Protein AF-A0A2D4UKG2-F1 (afdb_monomer_lite)

Secondary structure (DSSP, 8-state):
-HHHHHHHHT----S-HHHHHHHHHHHHHHHHHHHHHHHHTT--SSHHHHHHHTTHHHHHHHHHHHHHH-

Radius of gyration: 16.22 Å; chains: 1; bounding box: 30×28×41 Å

Sequence (70 aa):
YVEKYCQKRGIAKIDNWNFYLVFSFFRLAAILEGVVMRAREGNASNPERARKMAVAIPILANMAEQIIKD

Foldseek 3Di:
DQVVVCVVVVHDRDPPVLVVLLVVLQVVLVVLVVLQVCLVVVNHPDSVVSVVSNVCNVVSNVVSVVSVVD

pLDDT: mean 95.6, std 3.8, range [70.31, 98.31]

Structure (mmCIF, N/CA/C/O backbone):
data_AF-A0A2D4UKG2-F1
#
_entry.id   AF-A0A2D4UKG2-F1
#
loop_
_atom_site.group_PDB
_atom_site.id
_atom_site.type_symbol
_atom_site.label_atom_id
_atom_site.label_alt_id
_atom_site.label_comp_id
_atom_site.label_asym_id
_atom_site.label_entity_id
_atom_site.label_seq_id
_atom_site.pdbx_PDB_ins_code
_atom_site.Cartn_x
_atom_site.Cartn_y
_atom_site.Cartn_z
_atom_site.occupancy
_atom_site.B_iso_or_equiv
_atom_site.auth_seq_id
_atom_site.auth_comp_id
_atom_site.auth_asym_id
_atom_site.auth_atom_id
_atom_site.pdbx_PDB_model_num
ATOM 1 N N . TYR A 1 1 ? -3.112 8.157 14.796 1.00 91.94 1 TYR A N 1
ATOM 2 C CA . TYR A 1 1 ? -3.687 9.093 13.800 1.00 91.94 1 TYR A CA 1
ATOM 3 C C . TYR A 1 1 ? -5.157 8.787 13.517 1.00 91.94 1 TYR A C 1
ATOM 5 O O . TYR A 1 1 ? -5.966 9.693 13.664 1.00 91.94 1 TYR A O 1
ATOM 13 N N . VAL A 1 2 ? -5.510 7.536 13.180 1.00 93.62 2 VAL A N 1
ATOM 14 C CA . VAL A 1 2 ? -6.890 7.094 12.863 1.00 93.62 2 VAL A CA 1
ATOM 15 C C . VAL A 1 2 ? -7.923 7.524 13.910 1.00 93.62 2 VAL A C 1
ATOM 17 O O . VAL A 1 2 ? -8.954 8.077 13.552 1.00 93.62 2 VAL A O 1
ATOM 20 N N . GLU A 1 3 ? -7.626 7.374 15.200 1.00 94.50 3 GLU A N 1
ATOM 21 C CA . GLU A 1 3 ? -8.524 7.814 16.279 1.00 94.50 3 GLU A CA 1
ATOM 22 C C . GLU A 1 3 ? -8.823 9.323 16.236 1.00 94.50 3 GLU A C 1
ATOM 24 O O . GLU A 1 3 ? -9.984 9.725 16.210 1.00 94.50 3 GLU A O 1
ATOM 29 N N . LYS A 1 4 ? -7.784 10.166 16.129 1.00 97.12 4 LYS A N 1
ATOM 30 C CA . LYS A 1 4 ? -7.938 11.626 15.980 1.00 97.12 4 LYS A CA 1
ATOM 31 C C . LYS A 1 4 ? -8.743 11.989 14.730 1.00 97.12 4 LYS A C 1
ATOM 33 O O . LYS A 1 4 ? -9.486 12.965 14.741 1.00 97.12 4 LYS A O 1
ATOM 38 N N . TYR A 1 5 ? -8.579 11.231 13.644 1.00 96.69 5 TYR A N 1
ATOM 39 C CA . TYR A 1 5 ? -9.388 11.403 12.441 1.00 96.69 5 TYR A CA 1
ATOM 40 C C . TYR A 1 5 ? -10.860 11.080 12.722 1.00 96.69 5 TYR A C 1
ATOM 42 O O . TYR A 1 5 ? -11.715 11.907 12.420 1.00 96.69 5 TYR A O 1
ATOM 50 N N . CYS A 1 6 ? -11.156 9.946 13.365 1.00 96.94 6 CYS A N 1
ATOM 51 C CA . CYS A 1 6 ? -12.528 9.552 13.692 1.00 96.94 6 CYS A CA 1
ATOM 52 C C . CYS A 1 6 ? -13.224 10.605 14.569 1.00 96.94 6 CYS A C 1
ATOM 54 O O . CYS A 1 6 ? -14.322 11.047 14.241 1.00 96.94 6 CYS A O 1
ATOM 56 N N . GLN A 1 7 ? -12.527 11.107 15.597 1.00 97.56 7 GLN A N 1
ATOM 57 C CA . GLN A 1 7 ? -13.005 12.192 16.462 1.00 97.56 7 GLN A CA 1
ATOM 58 C C . GLN A 1 7 ? -13.340 13.463 15.669 1.00 97.56 7 GLN A C 1
ATOM 60 O O . GLN A 1 7 ? -14.440 13.994 15.785 1.00 97.56 7 GLN A O 1
ATOM 65 N N . LYS A 1 8 ? -12.423 13.933 14.811 1.00 98.12 8 LYS A N 1
ATOM 66 C CA . LYS A 1 8 ? -12.644 15.132 13.980 1.00 98.12 8 LYS A CA 1
ATOM 67 C C . LYS A 1 8 ? -13.783 14.970 12.977 1.00 98.12 8 LYS A C 1
ATOM 69 O O . LYS A 1 8 ? -14.371 15.963 12.561 1.00 98.12 8 LYS A O 1
ATOM 74 N N . ARG A 1 9 ? -14.043 13.742 12.530 1.00 97.75 9 ARG A N 1
ATOM 75 C CA . ARG A 1 9 ? -15.100 13.430 11.563 1.00 97.75 9 ARG A CA 1
ATOM 76 C C . ARG A 1 9 ? -16.436 13.093 12.220 1.00 97.75 9 ARG A C 1
ATOM 78 O O . ARG A 1 9 ? -17.406 12.944 11.488 1.00 97.75 9 ARG A O 1
ATOM 85 N N . GLY A 1 10 ? -16.491 12.984 13.550 1.00 97.56 10 GLY A N 1
ATOM 86 C CA . GLY A 1 10 ? -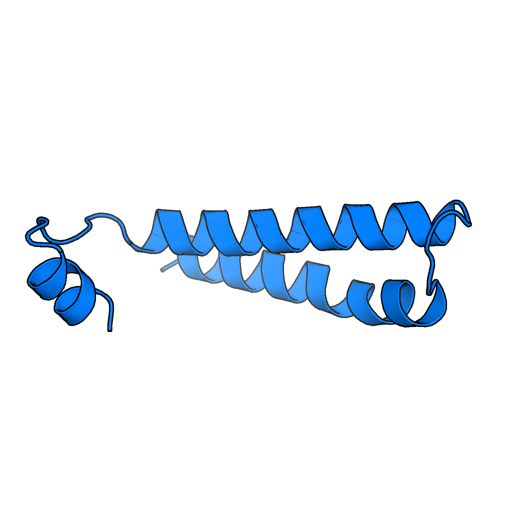17.696 12.576 14.273 1.00 97.56 10 GLY A CA 1
ATOM 87 C C . GLY A 1 10 ? -18.152 11.155 13.932 1.00 97.56 10 GLY A C 1
ATOM 88 O O . GLY A 1 10 ? -19.344 10.873 13.989 1.00 97.56 10 GLY A O 1
ATOM 89 N N . ILE A 1 11 ? -17.227 10.276 13.533 1.00 96.69 11 ILE A N 1
ATOM 90 C CA . ILE A 1 11 ? -17.526 8.880 13.185 1.00 96.69 11 ILE A CA 1
ATOM 91 C C . ILE A 1 11 ? -17.046 7.937 14.288 1.00 96.69 11 ILE A C 1
ATOM 93 O O . ILE A 1 11 ? -16.096 8.242 15.015 1.00 96.69 11 ILE A O 1
ATOM 97 N N . ALA A 1 12 ? -17.690 6.773 14.382 1.00 95.94 12 ALA A N 1
ATOM 98 C CA . ALA A 1 12 ? -17.262 5.704 15.273 1.00 95.94 12 ALA A CA 1
ATOM 99 C C . ALA A 1 12 ? -15.849 5.207 14.921 1.00 95.94 12 ALA A C 1
ATOM 101 O O . ALA A 1 12 ? -15.349 5.406 13.809 1.00 95.94 12 ALA A O 1
ATOM 102 N N . LYS A 1 13 ? -15.202 4.54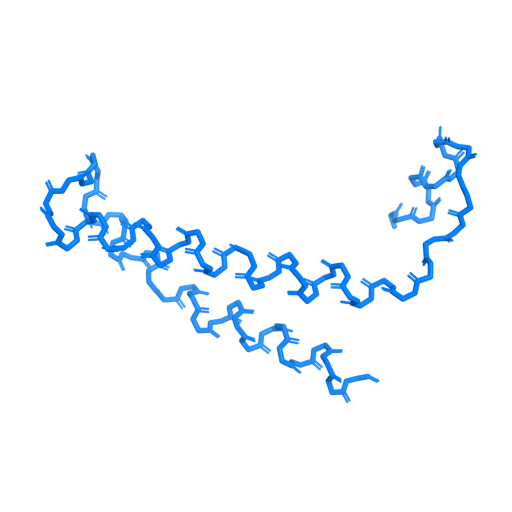3 15.887 1.00 94.44 13 LYS A N 1
ATOM 103 C CA . LYS A 1 13 ? -13.925 3.8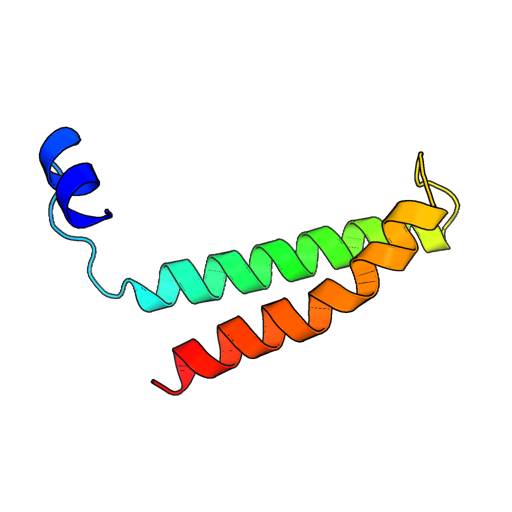66 15.654 1.00 94.44 13 LYS A CA 1
ATOM 104 C C . LYS A 1 13 ? -14.097 2.843 14.527 1.00 94.44 13 LYS A C 1
ATOM 106 O O . LYS A 1 13 ? -15.103 2.148 14.461 1.00 94.44 13 LYS A O 1
ATOM 111 N N . ILE A 1 14 ? -13.106 2.772 13.645 1.00 94.31 14 ILE A N 1
ATOM 112 C CA . ILE A 1 14 ? -13.100 1.811 12.545 1.00 94.31 14 ILE A CA 1
ATOM 113 C C . ILE A 1 14 ? -12.662 0.453 13.091 1.00 94.31 14 ILE A C 1
ATOM 115 O O . ILE A 1 14 ? -11.512 0.294 13.513 1.00 94.31 14 ILE A O 1
ATOM 119 N N . ASP A 1 15 ? -13.576 -0.509 13.062 1.00 92.12 15 ASP A N 1
ATOM 120 C CA . ASP A 1 15 ? -13.277 -1.906 13.358 1.00 92.12 15 ASP A CA 1
ATOM 121 C C . ASP A 1 15 ? -12.554 -2.574 12.183 1.00 92.12 15 ASP A C 1
ATOM 123 O O . ASP A 1 15 ? -12.645 -2.129 11.037 1.00 92.12 15 ASP A O 1
ATOM 127 N N . ASN A 1 16 ? -11.820 -3.650 12.478 1.00 91.69 16 ASN A N 1
ATOM 128 C CA . ASN A 1 16 ? -11.038 -4.407 11.497 1.00 91.69 16 ASN A CA 1
ATOM 129 C C . ASN A 1 16 ? -10.138 -3.512 10.617 1.00 91.69 16 ASN A C 1
ATOM 131 O O . ASN A 1 16 ? -10.150 -3.575 9.387 1.00 91.69 16 ASN A O 1
ATOM 135 N N . TRP A 1 17 ? -9.347 -2.644 11.256 1.00 93.31 17 TRP A N 1
ATOM 136 C CA . TRP A 1 17 ? -8.447 -1.723 10.553 1.00 93.31 17 TRP A CA 1
ATOM 137 C C . TRP A 1 17 ? -7.475 -2.443 9.597 1.00 93.31 17 TRP A C 1
ATOM 139 O O . TRP A 1 17 ? -7.158 -1.920 8.526 1.00 93.31 17 TRP A O 1
ATOM 149 N N . ASN A 1 18 ? -7.071 -3.669 9.946 1.00 95.00 18 ASN A N 1
ATOM 150 C CA . ASN A 1 18 ? -6.186 -4.513 9.144 1.00 95.00 18 ASN A CA 1
ATOM 151 C C . ASN A 1 18 ? -6.744 -4.771 7.738 1.00 95.00 18 ASN A C 1
ATOM 153 O O . ASN A 1 18 ? -5.986 -4.675 6.775 1.00 95.00 18 ASN A O 1
ATOM 157 N N . PHE A 1 19 ? -8.059 -4.973 7.577 1.00 95.50 19 PHE A N 1
ATOM 158 C CA . PHE A 1 19 ? -8.677 -5.126 6.254 1.00 95.50 19 PHE A CA 1
ATOM 159 C C . PHE A 1 19 ? -8.367 -3.945 5.324 1.00 95.50 19 PHE A C 1
ATOM 161 O O . PHE A 1 19 ? -7.975 -4.138 4.173 1.00 95.50 19 PHE A O 1
ATOM 168 N N . TYR A 1 20 ? -8.494 -2.713 5.823 1.00 96.12 20 TYR A N 1
ATOM 169 C CA . TYR A 1 20 ? -8.253 -1.511 5.023 1.00 96.12 20 TYR A CA 1
ATOM 170 C C . TYR A 1 20 ? -6.779 -1.350 4.658 1.00 96.12 20 TYR A C 1
ATOM 172 O O . TYR A 1 20 ? -6.473 -0.887 3.556 1.00 96.12 20 TYR A O 1
ATOM 180 N N . LEU A 1 21 ? -5.867 -1.745 5.550 1.00 96.31 21 LEU A N 1
ATOM 181 C CA . LEU A 1 21 ? -4.433 -1.750 5.266 1.00 96.31 21 LEU A CA 1
ATOM 182 C C . LEU A 1 21 ? -4.088 -2.780 4.188 1.00 96.31 21 LEU A C 1
ATOM 184 O O . LEU A 1 21 ? -3.499 -2.415 3.172 1.00 96.31 21 LEU A O 1
ATOM 188 N N . VAL A 1 22 ? -4.528 -4.028 4.365 1.00 98.00 22 VAL A N 1
ATOM 189 C CA . VAL A 1 22 ? -4.344 -5.126 3.402 1.00 98.00 22 VAL A CA 1
ATOM 190 C C . VAL A 1 22 ? -4.883 -4.730 2.029 1.00 98.00 22 VAL A C 1
ATOM 192 O O . VAL A 1 22 ? -4.154 -4.779 1.037 1.00 98.00 22 VAL A O 1
ATOM 195 N N . PHE A 1 23 ? -6.129 -4.248 1.970 1.00 97.31 23 PHE A N 1
ATOM 196 C CA . PHE A 1 23 ? -6.742 -3.770 0.733 1.00 97.31 23 PHE A CA 1
ATOM 197 C C . PHE A 1 23 ? -5.925 -2.647 0.084 1.00 97.31 23 PHE A C 1
ATOM 199 O O . PHE A 1 23 ? -5.706 -2.661 -1.127 1.00 97.31 23 PHE A O 1
ATOM 206 N N . SER A 1 24 ? -5.446 -1.682 0.872 1.00 98.06 24 SER A N 1
ATOM 207 C CA . SER A 1 24 ? -4.673 -0.549 0.355 1.00 98.06 24 SER A CA 1
ATOM 208 C C . SER A 1 24 ? -3.326 -0.981 -0.230 1.00 98.06 24 SER A C 1
ATOM 210 O O . SER A 1 24 ? -2.945 -0.488 -1.293 1.00 98.06 24 SER A O 1
ATOM 212 N N . PHE A 1 25 ? -2.629 -1.923 0.410 1.00 98.25 25 PHE A N 1
ATOM 213 C CA . PHE A 1 25 ? -1.367 -2.460 -0.098 1.00 98.25 25 PHE A CA 1
ATOM 214 C C . PHE A 1 25 ? -1.559 -3.260 -1.388 1.00 98.25 25 PHE A C 1
ATOM 216 O O . PHE A 1 25 ? -0.871 -2.986 -2.373 1.00 98.25 25 PHE A O 1
ATOM 223 N N . PHE A 1 26 ? -2.543 -4.166 -1.434 1.00 97.50 26 PHE A N 1
ATOM 224 C CA . PHE A 1 26 ? -2.863 -4.906 -2.659 1.00 97.50 26 PHE A CA 1
ATOM 225 C C . PHE A 1 26 ? -3.294 -3.981 -3.797 1.00 97.50 26 PHE A C 1
ATOM 227 O O . PHE A 1 26 ? -2.826 -4.124 -4.928 1.00 97.50 26 PHE A O 1
ATOM 234 N N . ARG A 1 27 ? -4.139 -2.986 -3.505 1.00 98.31 27 ARG A N 1
ATOM 235 C CA . ARG A 1 27 ? -4.552 -1.983 -4.490 1.00 98.31 27 ARG A CA 1
ATOM 236 C C . ARG A 1 27 ? -3.346 -1.234 -5.052 1.00 98.31 27 ARG A C 1
ATOM 238 O O . ARG A 1 27 ? -3.276 -1.032 -6.262 1.00 98.31 27 ARG A O 1
ATOM 245 N N . LEU A 1 28 ? -2.403 -0.820 -4.205 1.00 98.19 28 LEU A N 1
ATOM 246 C CA . LEU A 1 28 ? -1.206 -0.118 -4.664 1.00 98.19 28 LEU A CA 1
ATOM 247 C C . LEU A 1 28 ? -0.304 -1.027 -5.510 1.00 98.19 28 LEU A C 1
ATOM 249 O O . LEU A 1 28 ? 0.160 -0.591 -6.562 1.00 98.19 28 LEU A O 1
ATOM 253 N N . ALA A 1 29 ? -0.119 -2.287 -5.109 1.00 98.12 29 ALA A N 1
ATOM 254 C CA . ALA A 1 29 ? 0.630 -3.274 -5.885 1.00 98.12 29 ALA A CA 1
ATOM 255 C C . ALA A 1 29 ? 0.027 -3.465 -7.290 1.00 98.12 29 ALA A C 1
ATOM 257 O O . ALA A 1 29 ? 0.747 -3.385 -8.283 1.00 98.12 29 ALA A O 1
ATOM 258 N N . ALA A 1 30 ? -1.300 -3.606 -7.392 1.00 97.94 30 ALA A N 1
ATOM 259 C CA . ALA A 1 30 ? -2.000 -3.745 -8.671 1.00 97.94 30 ALA A CA 1
ATOM 260 C C . ALA A 1 30 ? -1.884 -2.491 -9.560 1.00 97.94 30 ALA A C 1
ATOM 262 O O . ALA A 1 30 ? -1.704 -2.596 -10.775 1.00 97.94 30 ALA A O 1
ATOM 263 N N . ILE A 1 31 ? -1.947 -1.291 -8.968 1.00 98.00 31 ILE A N 1
ATOM 264 C CA . ILE A 1 31 ? -1.729 -0.033 -9.699 1.00 98.00 31 ILE A CA 1
ATOM 265 C C . ILE A 1 31 ? -0.317 -0.000 -10.295 1.00 98.00 31 ILE A C 1
ATOM 267 O O . ILE A 1 31 ? -0.155 0.367 -11.463 1.00 98.00 31 ILE A O 1
ATOM 271 N N . LEU A 1 32 ? 0.695 -0.383 -9.512 1.00 97.81 32 LEU A N 1
ATOM 272 C CA . LEU A 1 32 ? 2.083 -0.417 -9.968 1.00 97.81 32 LEU A CA 1
ATOM 273 C C . LEU A 1 32 ? 2.305 -1.471 -11.056 1.00 97.81 32 LEU A C 1
ATOM 275 O O . LEU A 1 32 ? 2.956 -1.151 -12.049 1.00 97.81 32 LEU A O 1
ATOM 279 N N . GLU A 1 33 ? 1.711 -2.661 -10.940 1.00 97.38 33 GLU A N 1
ATOM 280 C CA . GLU A 1 33 ? 1.733 -3.660 -12.019 1.00 97.38 33 GLU A CA 1
ATOM 281 C C . GLU A 1 33 ? 1.164 -3.092 -13.323 1.00 97.38 33 GLU A C 1
ATOM 283 O O . GLU A 1 33 ? 1.796 -3.183 -14.374 1.00 97.38 33 GLU A O 1
ATOM 288 N N . GLY A 1 34 ? 0.026 -2.392 -13.270 1.00 96.94 34 GLY A N 1
ATOM 289 C CA . GLY A 1 34 ? -0.537 -1.738 -14.455 1.00 96.94 34 GLY A CA 1
ATOM 290 C C . GLY A 1 34 ? 0.382 -0.666 -15.063 1.00 96.94 34 GLY A C 1
ATOM 291 O O . GLY A 1 34 ? 0.430 -0.499 -16.283 1.00 96.94 34 GLY A O 1
ATOM 292 N N . VAL A 1 35 ? 1.136 0.070 -14.238 1.00 96.62 35 VAL A N 1
ATOM 293 C CA . VAL A 1 35 ? 2.145 1.039 -14.706 1.00 96.62 35 VAL A CA 1
ATOM 294 C C . VAL A 1 35 ? 3.326 0.332 -15.374 1.00 96.62 35 VAL A C 1
ATOM 296 O O . VAL A 1 35 ? 3.763 0.762 -16.444 1.00 96.62 35 VAL A O 1
ATOM 299 N N . VAL A 1 36 ? 3.820 -0.755 -14.780 1.00 97.12 36 VAL A N 1
ATOM 300 C CA . VAL A 1 36 ? 4.901 -1.574 -15.345 1.00 97.12 36 VAL A CA 1
ATOM 301 C C . VAL A 1 36 ? 4.465 -2.204 -16.666 1.00 97.12 36 VAL A C 1
ATOM 303 O O . VAL A 1 36 ? 5.231 -2.166 -17.628 1.00 97.12 36 VAL A O 1
ATOM 306 N N . MET A 1 37 ? 3.236 -2.715 -16.751 1.00 97.19 37 MET A N 1
ATOM 307 C CA . MET A 1 37 ? 2.699 -3.299 -17.979 1.00 97.19 37 MET A CA 1
ATOM 308 C C . MET A 1 37 ? 2.651 -2.275 -19.114 1.00 97.19 37 MET A C 1
ATOM 310 O O . MET A 1 37 ? 3.228 -2.515 -20.172 1.00 97.19 37 MET A O 1
ATOM 314 N N . ARG A 1 38 ? 2.097 -1.078 -18.872 1.00 97.06 38 ARG A N 1
ATOM 315 C CA . ARG A 1 38 ? 2.107 0.005 -19.874 1.00 97.06 38 ARG A CA 1
ATOM 316 C C . ARG A 1 38 ? 3.519 0.372 -20.331 1.00 97.06 38 ARG A C 1
ATOM 318 O O . ARG A 1 38 ? 3.716 0.711 -21.491 1.00 97.06 38 ARG A O 1
ATOM 325 N N . ALA A 1 39 ? 4.516 0.297 -19.447 1.00 96.69 39 ALA A N 1
ATOM 326 C CA . ALA A 1 39 ? 5.908 0.528 -19.824 1.00 96.69 39 ALA A CA 1
ATOM 327 C C . ALA A 1 39 ? 6.499 -0.599 -20.679 1.00 96.69 39 ALA A C 1
ATOM 329 O O . ALA A 1 39 ? 7.283 -0.311 -21.581 1.00 96.69 39 ALA A O 1
ATOM 330 N N . ARG A 1 40 ? 6.119 -1.858 -20.425 1.00 94.88 40 ARG A N 1
ATOM 331 C CA . ARG A 1 40 ? 6.499 -3.011 -21.261 1.00 94.88 40 ARG A CA 1
ATOM 332 C C . ARG A 1 40 ? 5.891 -2.920 -22.660 1.00 94.88 40 ARG A C 1
ATOM 334 O O . ARG A 1 40 ? 6.563 -3.258 -23.624 1.00 94.88 40 ARG A O 1
ATOM 341 N N . GLU A 1 41 ? 4.673 -2.399 -22.765 1.00 97.00 41 GLU A N 1
ATOM 342 C CA . GLU A 1 41 ? 3.977 -2.160 -24.038 1.00 97.00 41 GLU A CA 1
ATOM 343 C C . GLU A 1 41 ? 4.450 -0.893 -24.774 1.00 97.00 41 GLU A C 1
ATOM 345 O O . GLU A 1 41 ? 3.950 -0.582 -25.849 1.00 97.00 41 GLU A O 1
ATOM 350 N N . GLY A 1 42 ? 5.397 -0.132 -24.211 1.00 94.75 42 GLY A N 1
ATOM 351 C CA . GLY A 1 42 ? 5.894 1.107 -24.821 1.00 94.75 42 GLY A CA 1
ATOM 352 C C . GLY A 1 42 ? 4.945 2.307 -24.703 1.00 94.75 42 GLY A C 1
ATOM 353 O O . GLY A 1 42 ? 5.197 3.345 -25.305 1.00 94.75 42 GLY A O 1
ATOM 354 N N . ASN A 1 43 ? 3.886 2.200 -23.896 1.00 93.81 43 ASN A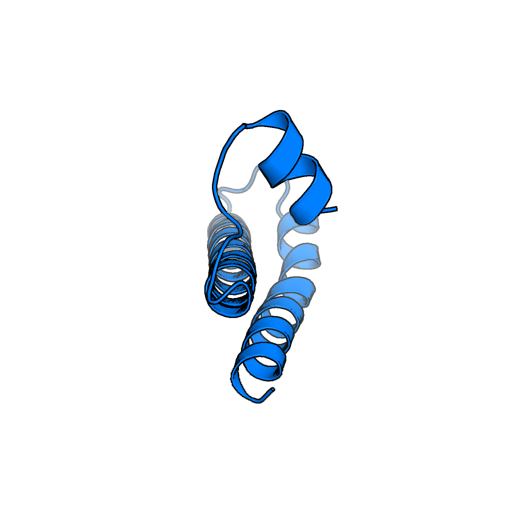 N 1
ATOM 355 C CA . ASN A 1 43 ? 2.848 3.219 -23.704 1.00 93.81 43 ASN A CA 1
ATOM 356 C C . ASN A 1 43 ? 3.001 4.007 -22.380 1.00 93.81 43 ASN A C 1
ATOM 358 O O . ASN A 1 43 ? 2.071 4.654 -21.899 1.00 93.81 43 ASN A O 1
ATOM 362 N N . ALA A 1 44 ? 4.163 3.932 -21.725 1.00 93.69 44 ALA A N 1
ATOM 363 C CA . ALA A 1 44 ? 4.453 4.744 -20.543 1.00 93.69 44 ALA A CA 1
ATOM 364 C C . ALA A 1 44 ? 5.210 6.018 -20.928 1.00 93.69 44 ALA A C 1
ATOM 366 O O . ALA A 1 44 ? 6.219 5.955 -21.622 1.00 93.69 44 ALA A O 1
ATOM 367 N N . SER A 1 45 ? 4.797 7.164 -20.381 1.00 92.00 45 SER A N 1
ATOM 368 C CA . SER A 1 45 ? 5.489 8.449 -20.572 1.00 92.00 45 SER A CA 1
ATOM 369 C C . SER A 1 45 ? 6.914 8.473 -20.001 1.00 92.00 45 SER A C 1
ATOM 371 O O . SER A 1 45 ? 7.751 9.240 -20.466 1.00 92.00 45 SER A O 1
ATOM 373 N N . ASN A 1 46 ? 7.211 7.629 -19.006 1.00 95.31 46 ASN A N 1
ATOM 374 C CA . ASN A 1 46 ? 8.567 7.394 -18.503 1.00 95.31 46 ASN A CA 1
ATOM 375 C C . ASN A 1 46 ? 8.793 5.892 -18.221 1.00 95.31 46 ASN A C 1
ATOM 377 O O . ASN A 1 46 ? 8.581 5.430 -17.091 1.00 95.31 46 ASN A O 1
ATOM 381 N N . PRO A 1 47 ? 9.221 5.112 -19.232 1.00 93.75 47 PRO A N 1
ATOM 382 C CA . PRO A 1 47 ? 9.383 3.664 -19.103 1.00 93.75 47 PRO A CA 1
ATOM 383 C C . PRO A 1 47 ? 10.485 3.248 -18.122 1.00 93.75 47 PRO A C 1
ATOM 385 O O . PRO A 1 47 ? 10.389 2.203 -17.479 1.00 93.75 47 PRO A O 1
ATOM 388 N N . GLU A 1 48 ? 11.548 4.044 -17.986 1.00 95.44 48 GLU A N 1
ATOM 389 C CA . GLU A 1 48 ? 12.647 3.742 -17.064 1.00 95.44 48 GLU A CA 1
ATOM 390 C C . GLU A 1 48 ? 12.188 3.836 -15.606 1.00 95.44 48 GLU A C 1
ATOM 392 O O . GLU A 1 48 ? 12.401 2.909 -14.822 1.00 95.44 48 GLU A O 1
ATOM 397 N N . ARG A 1 49 ? 11.486 4.920 -15.252 1.00 95.50 49 ARG A N 1
ATOM 398 C CA . ARG A 1 49 ? 10.923 5.089 -13.911 1.00 95.50 49 ARG A CA 1
ATOM 399 C C . ARG A 1 49 ? 9.894 4.006 -13.605 1.00 95.50 49 ARG A C 1
ATOM 401 O O . ARG A 1 49 ? 9.945 3.438 -12.520 1.00 95.50 49 ARG A O 1
ATOM 408 N N . ALA A 1 50 ? 9.015 3.684 -14.553 1.00 95.06 50 ALA A N 1
ATOM 409 C CA . ALA A 1 50 ? 8.039 2.609 -14.388 1.00 95.06 50 ALA A CA 1
ATOM 410 C C . ALA A 1 50 ? 8.715 1.259 -14.094 1.00 95.06 50 ALA A C 1
ATOM 412 O O . ALA A 1 50 ? 8.334 0.584 -13.142 1.00 95.06 50 ALA A O 1
ATOM 413 N N . ARG A 1 51 ? 9.778 0.900 -14.828 1.00 93.50 51 ARG A N 1
ATOM 414 C CA . ARG A 1 51 ? 10.551 -0.327 -14.563 1.00 93.50 51 ARG A CA 1
ATOM 415 C C . ARG A 1 51 ? 11.188 -0.339 -13.175 1.00 93.50 51 ARG A C 1
ATOM 417 O O . ARG A 1 51 ? 11.138 -1.365 -12.507 1.00 93.50 51 ARG A O 1
ATOM 424 N N . LYS A 1 52 ? 11.720 0.795 -12.702 1.00 95.25 52 LYS A N 1
ATOM 425 C CA . LYS A 1 52 ? 12.261 0.907 -11.334 1.00 95.25 52 LYS A CA 1
ATOM 426 C C . LYS A 1 52 ? 11.191 0.674 -10.262 1.00 95.25 52 LYS A C 1
ATOM 428 O O . LYS A 1 52 ? 11.512 0.140 -9.209 1.00 95.25 52 LYS A O 1
ATOM 433 N N . MET A 1 53 ? 9.929 1.025 -10.524 1.00 95.25 53 MET A N 1
ATOM 434 C CA . MET A 1 53 ? 8.831 0.812 -9.569 1.00 95.25 53 MET A CA 1
ATOM 435 C C . MET A 1 53 ? 8.426 -0.660 -9.416 1.00 95.25 53 MET A C 1
ATOM 437 O O . MET A 1 53 ? 7.784 -0.993 -8.422 1.00 95.25 53 MET A O 1
ATOM 441 N N . ALA A 1 54 ? 8.837 -1.548 -10.329 1.00 96.44 54 ALA A N 1
ATOM 442 C CA . ALA A 1 54 ? 8.509 -2.973 -10.252 1.00 96.44 54 ALA A CA 1
ATOM 443 C C . ALA A 1 54 ? 8.982 -3.627 -8.940 1.00 96.44 54 ALA A C 1
ATOM 445 O O . ALA A 1 54 ? 8.300 -4.497 -8.410 1.00 96.44 54 ALA A O 1
ATOM 446 N N . VAL A 1 55 ? 10.100 -3.163 -8.366 1.00 97.69 55 VAL A N 1
ATOM 447 C CA . VAL A 1 55 ? 10.634 -3.691 -7.096 1.00 97.69 55 VAL A CA 1
ATOM 448 C C . VAL A 1 55 ? 9.679 -3.493 -5.913 1.00 97.69 55 VAL A C 1
ATOM 450 O O . VAL A 1 55 ? 9.692 -4.280 -4.973 1.00 97.69 55 VAL A O 1
ATOM 453 N N . ALA A 1 56 ? 8.824 -2.466 -5.956 1.00 97.62 56 ALA A N 1
ATOM 454 C CA . ALA A 1 56 ? 7.894 -2.171 -4.871 1.00 97.62 56 ALA A CA 1
ATOM 455 C C . ALA A 1 56 ? 6.698 -3.134 -4.838 1.00 97.62 56 ALA A C 1
ATOM 457 O O . ALA A 1 56 ? 6.069 -3.286 -3.797 1.00 97.62 56 ALA A O 1
ATOM 458 N N . ILE A 1 57 ? 6.387 -3.803 -5.947 1.00 98.12 57 ILE A N 1
ATOM 459 C CA . ILE A 1 57 ? 5.210 -4.670 -6.072 1.00 98.12 57 ILE A CA 1
ATOM 460 C C . ILE A 1 57 ? 5.269 -5.864 -5.104 1.00 98.12 57 ILE A C 1
ATOM 462 O O . ILE A 1 57 ? 4.357 -5.981 -4.282 1.00 98.12 57 ILE A O 1
ATOM 466 N N . PRO A 1 58 ? 6.319 -6.715 -5.111 1.00 97.88 58 PRO A N 1
ATOM 467 C CA . PRO A 1 58 ? 6.406 -7.823 -4.160 1.00 97.88 58 PRO A CA 1
ATOM 468 C C . PRO A 1 58 ? 6.535 -7.337 -2.711 1.00 97.88 58 PRO A C 1
ATOM 470 O O . PRO A 1 58 ? 6.034 -7.991 -1.804 1.00 97.88 58 PRO A O 1
ATOM 473 N N . ILE A 1 59 ? 7.147 -6.169 -2.477 1.00 98.06 59 ILE A N 1
ATOM 474 C CA . ILE A 1 59 ? 7.240 -5.575 -1.135 1.00 98.06 59 ILE A CA 1
ATOM 475 C C . ILE A 1 59 ? 5.838 -5.264 -0.600 1.00 98.06 59 ILE A C 1
ATOM 477 O O . ILE A 1 59 ? 5.501 -5.668 0.509 1.00 98.06 59 ILE A O 1
ATOM 481 N N . LEU A 1 60 ? 5.003 -4.593 -1.396 1.00 98.06 60 LEU A N 1
ATOM 482 C CA . LEU A 1 60 ? 3.636 -4.242 -1.009 1.00 98.06 60 LEU A CA 1
ATOM 483 C C . LEU A 1 60 ? 2.760 -5.482 -0.802 1.00 98.06 60 LEU A C 1
ATOM 485 O O . LEU A 1 60 ? 1.991 -5.526 0.155 1.00 98.06 60 LEU A O 1
ATOM 489 N N . ALA A 1 61 ? 2.899 -6.499 -1.657 1.00 97.12 61 ALA A N 1
ATOM 490 C CA . ALA A 1 61 ? 2.192 -7.767 -1.487 1.00 97.12 61 ALA A CA 1
ATOM 491 C C . ALA A 1 61 ? 2.589 -8.470 -0.175 1.00 97.12 61 ALA A C 1
ATOM 493 O O . ALA A 1 61 ? 1.716 -8.885 0.584 1.00 97.12 61 ALA A O 1
ATOM 494 N N . ASN A 1 62 ? 3.886 -8.517 0.145 1.00 97.31 62 ASN A N 1
ATOM 495 C CA . ASN A 1 62 ? 4.381 -9.118 1.386 1.00 97.31 62 ASN A CA 1
ATOM 496 C C . ASN A 1 62 ? 3.932 -8.341 2.632 1.00 97.31 62 ASN A C 1
ATOM 498 O O . ASN A 1 62 ? 3.598 -8.952 3.643 1.00 97.31 62 ASN A O 1
ATOM 502 N N . MET A 1 63 ? 3.885 -7.005 2.575 1.00 97.69 63 MET A N 1
ATOM 503 C CA . MET A 1 63 ? 3.342 -6.193 3.674 1.00 97.69 63 MET A CA 1
ATOM 504 C C . MET A 1 63 ? 1.865 -6.509 3.928 1.00 97.69 63 MET A C 1
ATOM 506 O O . MET A 1 63 ? 1.443 -6.593 5.078 1.00 97.69 63 MET A O 1
ATOM 510 N N . ALA A 1 64 ? 1.081 -6.714 2.867 1.00 96.25 64 ALA A N 1
ATOM 511 C CA . ALA A 1 64 ? -0.307 -7.13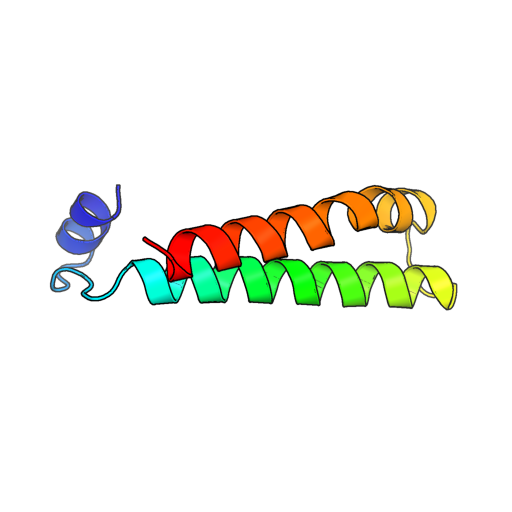7 3.000 1.00 96.25 64 ALA A CA 1
ATOM 512 C C . ALA A 1 64 ? -0.412 -8.542 3.621 1.00 96.25 64 ALA A C 1
ATOM 514 O O . ALA A 1 64 ? -1.223 -8.751 4.517 1.00 96.25 64 ALA A O 1
ATOM 515 N N . GLU A 1 65 ? 0.429 -9.486 3.189 1.00 96.31 65 GLU A N 1
ATOM 516 C CA . GLU A 1 65 ? 0.459 -10.852 3.726 1.00 96.31 65 GLU A CA 1
ATOM 517 C C . GLU A 1 65 ? 0.821 -10.893 5.218 1.00 96.31 65 GLU A C 1
ATOM 519 O O . GLU A 1 65 ? 0.204 -11.641 5.972 1.00 96.31 65 GLU A O 1
ATOM 524 N N . GLN A 1 66 ? 1.784 -10.078 5.657 1.00 96.69 66 GLN A N 1
ATOM 525 C CA . GLN A 1 66 ? 2.169 -9.989 7.070 1.00 96.69 66 GLN A CA 1
ATOM 526 C C . GLN A 1 66 ? 0.987 -9.563 7.945 1.00 96.69 66 GLN A C 1
ATOM 528 O O . GLN A 1 66 ? 0.698 -10.221 8.934 1.00 96.69 66 GLN A O 1
ATOM 533 N N . ILE A 1 67 ? 0.231 -8.551 7.516 1.00 95.12 67 ILE A N 1
ATOM 534 C CA . ILE A 1 67 ? -0.925 -8.038 8.269 1.00 95.12 67 ILE A CA 1
ATOM 535 C C . ILE A 1 67 ? -2.082 -9.047 8.329 1.00 95.12 67 ILE A C 1
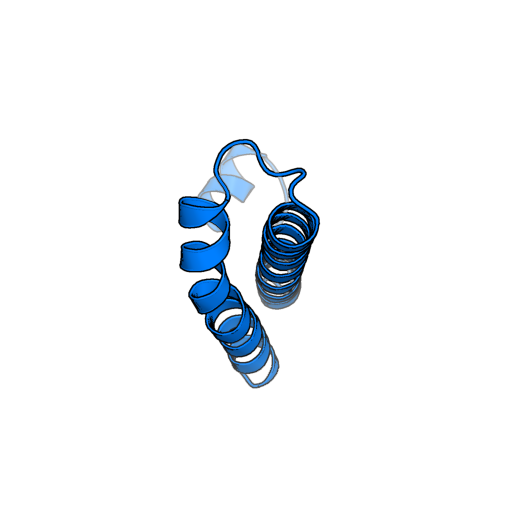ATOM 537 O O . ILE A 1 67 ? -2.896 -8.985 9.242 1.00 95.12 67 ILE A O 1
ATOM 541 N N . ILE A 1 68 ? -2.188 -9.963 7.360 1.00 92.12 68 ILE A N 1
ATOM 542 C CA . ILE A 1 68 ? -3.192 -11.042 7.394 1.00 92.12 68 ILE A CA 1
ATOM 543 C C . ILE A 1 68 ? -2.842 -12.096 8.457 1.00 92.12 68 ILE A C 1
ATOM 545 O O . ILE A 1 68 ? -3.743 -12.749 8.979 1.00 92.12 68 ILE A O 1
ATOM 549 N N . LYS A 1 69 ? -1.548 -12.306 8.728 1.00 84.44 69 LYS A N 1
ATOM 550 C CA . LYS A 1 69 ? -1.052 -13.333 9.659 1.00 84.44 69 LYS A CA 1
ATOM 551 C C . LYS A 1 69 ? -1.014 -12.870 11.120 1.00 84.44 69 LYS A C 1
ATOM 553 O O . LYS A 1 69 ? -0.890 -13.731 11.989 1.00 84.44 69 LYS A O 1
ATOM 558 N N . ASP A 1 70 ? -1.104 -11.562 11.353 1.00 70.31 70 ASP A N 1
ATOM 559 C CA . ASP A 1 70 ? -1.185 -10.910 12.668 1.00 70.31 70 ASP A CA 1
ATOM 560 C C . ASP A 1 70 ? -2.626 -10.877 13.210 1.00 70.31 70 ASP A C 1
ATOM 562 O O . ASP A 1 70 ? -2.807 -11.163 14.417 1.00 70.31 70 ASP A O 1
#